Protein AF-A0A3D3S883-F1 (afdb_monomer_lite)

Structure (mmCIF, N/CA/C/O backbone):
data_AF-A0A3D3S883-F1
#
_entry.id   AF-A0A3D3S883-F1
#
loop_
_atom_site.group_PDB
_atom_site.id
_atom_site.type_symbol
_atom_site.label_atom_id
_atom_site.label_alt_id
_atom_site.label_comp_id
_atom_site.label_asym_id
_atom_site.label_entity_id
_atom_site.label_seq_id
_atom_site.pdbx_PDB_ins_code
_atom_site.Cartn_x
_atom_site.Cartn_y
_atom_site.Cartn_z
_atom_site.occupancy
_atom_site.B_iso_or_equiv
_atom_site.auth_seq_id
_atom_site.auth_comp_id
_atom_site.auth_asym_id
_atom_site.auth_atom_id
_atom_site.pdbx_PDB_model_num
ATOM 1 N N . MET A 1 1 ? -4.845 -32.108 12.693 1.00 64.88 1 MET A N 1
ATOM 2 C CA . MET A 1 1 ? -4.563 -31.329 13.919 1.00 64.88 1 MET A CA 1
ATOM 3 C C . MET A 1 1 ? -5.782 -30.476 14.231 1.00 64.88 1 MET A C 1
ATOM 5 O O . MET A 1 1 ? -6.199 -29.724 13.364 1.00 64.88 1 MET A O 1
ATOM 9 N N . SER A 1 2 ? -6.398 -30.647 15.405 1.00 77.00 2 SER A N 1
ATOM 10 C CA . SER A 1 2 ? -7.515 -29.803 15.854 1.00 77.00 2 SER A CA 1
ATOM 11 C C . SER A 1 2 ? -6.939 -28.577 16.552 1.00 77.00 2 SER A C 1
ATOM 13 O O . SER A 1 2 ? -6.282 -28.723 17.580 1.00 77.00 2 SER A O 1
ATOM 15 N N . TYR A 1 3 ? -7.155 -27.385 15.999 1.00 76.81 3 TYR A N 1
ATOM 16 C CA . TYR A 1 3 ? -6.780 -26.144 16.673 1.00 76.81 3 TYR A CA 1
ATOM 17 C C . TYR A 1 3 ? -7.686 -25.908 17.893 1.00 76.81 3 TYR A C 1
ATOM 19 O O . TYR A 1 3 ? -8.870 -26.264 17.846 1.00 76.81 3 TYR A O 1
ATOM 27 N N . PRO A 1 4 ? -7.165 -25.326 18.989 1.00 79.19 4 PRO A N 1
ATOM 28 C CA . PRO A 1 4 ? -8.004 -24.895 20.100 1.00 79.19 4 PRO A CA 1
ATOM 29 C C . PRO A 1 4 ? -9.029 -23.864 19.608 1.00 79.19 4 PRO A C 1
ATOM 31 O O . PRO A 1 4 ? -8.682 -22.909 18.912 1.00 79.19 4 PRO A O 1
ATOM 34 N N . LYS A 1 5 ? -10.307 -24.077 19.944 1.00 84.06 5 LYS A N 1
ATOM 35 C CA . LYS A 1 5 ? -11.391 -23.143 19.615 1.00 84.06 5 LYS A CA 1
ATOM 36 C C . LYS A 1 5 ? -11.401 -22.003 20.629 1.00 84.06 5 LYS A C 1
ATOM 38 O O . LYS A 1 5 ? -11.685 -22.227 21.802 1.00 84.06 5 LYS A O 1
ATOM 43 N N . PHE A 1 6 ? -11.135 -20.792 20.156 1.00 87.38 6 PHE A N 1
ATOM 44 C CA . PHE A 1 6 ? -11.333 -19.556 20.909 1.00 87.38 6 PHE A CA 1
ATOM 45 C C . PHE A 1 6 ? -12.685 -18.925 20.543 1.00 87.38 6 PHE A C 1
ATOM 47 O O . PHE A 1 6 ? -13.174 -19.152 19.430 1.00 87.38 6 PHE A O 1
ATOM 54 N N . PRO A 1 7 ? -13.310 -18.151 21.449 1.00 87.38 7 PRO A N 1
ATOM 55 C CA . PRO A 1 7 ? -14.494 -17.372 21.104 1.00 87.38 7 PRO A CA 1
ATOM 56 C C . PRO A 1 7 ? -14.161 -16.327 20.021 1.00 87.38 7 PRO A C 1
ATOM 58 O O . PRO A 1 7 ? -13.026 -15.845 19.965 1.00 87.38 7 PRO A O 1
ATOM 61 N N . PRO A 1 8 ? -15.128 -15.962 19.161 1.00 86.75 8 PRO A N 1
ATOM 62 C CA . PRO A 1 8 ? -14.908 -14.947 18.139 1.00 86.75 8 PRO A CA 1
ATOM 63 C C . PRO A 1 8 ? -14.678 -13.572 18.782 1.00 86.75 8 PRO A C 1
ATOM 65 O O . PRO A 1 8 ? -15.427 -13.153 19.663 1.00 86.75 8 PRO A O 1
ATOM 68 N N . VAL A 1 9 ? -13.651 -12.862 18.317 1.00 91.62 9 VAL A N 1
ATOM 69 C CA . VAL A 1 9 ? -13.349 -11.479 18.716 1.00 91.62 9 VAL A CA 1
ATOM 70 C C . VAL A 1 9 ? -13.925 -10.530 17.665 1.00 91.62 9 VAL A C 1
ATOM 72 O O . VAL A 1 9 ? -13.844 -10.805 16.470 1.00 91.62 9 VAL A O 1
ATOM 75 N N . THR A 1 10 ? -14.511 -9.417 18.106 1.00 93.50 10 THR A N 1
ATOM 76 C CA . THR A 1 10 ? -15.134 -8.405 17.230 1.00 93.50 10 THR A CA 1
ATOM 77 C C . THR A 1 10 ? -14.408 -7.065 17.322 1.00 93.50 10 THR A C 1
ATOM 79 O O . THR A 1 10 ? -13.606 -6.844 18.232 1.00 93.50 10 THR A O 1
ATOM 82 N N . LEU A 1 11 ? -14.736 -6.136 16.420 1.00 93.38 11 LEU A N 1
ATOM 83 C CA . LEU A 1 11 ? -14.188 -4.779 16.445 1.00 93.38 11 LEU A CA 1
ATOM 84 C C . LEU A 1 11 ? -14.482 -4.056 17.770 1.00 93.38 11 LEU A C 1
ATOM 86 O O . LEU A 1 11 ? -13.604 -3.377 18.291 1.00 93.38 11 LEU A O 1
ATOM 90 N N . GLN A 1 12 ? -15.661 -4.265 18.367 1.00 94.38 12 GLN A N 1
ATOM 91 C CA . GLN A 1 12 ? -16.013 -3.651 19.655 1.00 94.38 12 GLN A CA 1
ATOM 92 C C . GLN A 1 12 ? -15.107 -4.127 20.797 1.00 94.38 12 GLN A C 1
ATOM 94 O O . GLN A 1 12 ? -14.713 -3.335 21.650 1.00 94.38 12 GLN A O 1
ATOM 99 N N . HIS A 1 13 ? -14.736 -5.412 20.804 1.00 95.44 13 HIS A N 1
ATOM 100 C CA . HIS A 1 13 ? -13.797 -5.938 21.797 1.00 95.44 13 HIS A CA 1
ATOM 101 C C . HIS A 1 13 ? -12.432 -5.252 21.683 1.00 95.44 13 HIS A C 1
ATOM 103 O O . HIS A 1 13 ? -11.817 -4.920 22.697 1.00 95.44 13 HIS A O 1
ATOM 109 N N . TRP A 1 14 ? -11.973 -5.014 20.451 1.00 95.44 14 TRP A N 1
ATOM 110 C CA . TRP A 1 14 ? -10.739 -4.276 20.207 1.00 95.44 14 TRP A CA 1
ATOM 111 C C . TRP A 1 14 ? -10.853 -2.808 20.640 1.00 95.44 14 TRP A C 1
ATOM 113 O O . TRP A 1 14 ? -9.966 -2.337 21.347 1.00 95.44 14 TRP A O 1
ATOM 123 N N . GLN A 1 15 ? -11.945 -2.114 20.297 1.00 94.75 15 GLN A N 1
ATOM 124 C CA . GLN A 1 15 ? -12.175 -0.715 20.690 1.00 94.75 15 GLN A CA 1
ATOM 125 C C . GLN A 1 15 ? -12.100 -0.548 22.212 1.00 94.75 15 GLN A C 1
ATOM 127 O O . GLN A 1 15 ? -11.307 0.251 22.702 1.00 94.75 15 GLN A O 1
ATOM 132 N N . ALA A 1 16 ? -12.814 -1.389 22.966 1.00 94.25 16 ALA A N 1
ATOM 133 C CA . ALA A 1 16 ? -12.796 -1.353 24.427 1.00 94.25 16 ALA A CA 1
ATOM 134 C C . ALA A 1 16 ? -11.394 -1.615 25.014 1.00 94.25 16 ALA A C 1
ATOM 136 O O . ALA A 1 16 ? -10.974 -0.979 25.985 1.00 94.25 16 ALA A O 1
ATOM 137 N N . ALA A 1 17 ? -10.640 -2.553 24.431 1.00 95.50 17 ALA A N 1
ATOM 138 C CA . ALA A 1 17 ? -9.272 -2.838 24.859 1.00 95.50 17 ALA A CA 1
ATOM 139 C C . ALA A 1 17 ? -8.306 -1.681 24.536 1.00 95.50 17 ALA A C 1
ATOM 141 O O . ALA A 1 17 ? -7.426 -1.361 25.347 1.00 95.50 17 ALA A O 1
ATOM 142 N N . ALA A 1 18 ? -8.477 -1.037 23.380 1.00 95.44 18 ALA A N 1
ATOM 143 C CA . ALA A 1 18 ? -7.688 0.110 22.951 1.00 95.44 18 ALA A CA 1
ATOM 144 C C . ALA A 1 18 ? -7.963 1.335 23.835 1.00 95.44 18 ALA A C 1
ATOM 146 O O . ALA A 1 18 ? -7.025 1.904 24.390 1.00 95.44 18 ALA A O 1
ATOM 147 N N . GLU A 1 19 ? -9.229 1.674 24.075 1.00 94.62 19 GLU A N 1
ATOM 148 C CA . GLU A 1 19 ? -9.645 2.761 24.973 1.00 94.62 19 GLU A CA 1
ATOM 149 C C . GLU A 1 19 ? -9.082 2.586 26.387 1.00 94.62 19 GLU A C 1
ATOM 151 O O . GLU A 1 19 ? -8.501 3.511 26.962 1.00 94.62 19 GLU A O 1
ATOM 156 N N . LYS A 1 20 ? -9.159 1.364 26.932 1.00 95.44 20 LYS A N 1
ATOM 157 C CA . LYS A 1 20 ? -8.558 1.037 28.233 1.00 95.44 20 LYS A CA 1
ATOM 158 C C . LYS A 1 20 ? -7.048 1.295 28.246 1.00 95.44 20 LYS A C 1
ATOM 160 O O . LYS A 1 20 ? -6.507 1.769 29.246 1.00 95.44 20 LYS A O 1
ATOM 165 N N . SER A 1 21 ? -6.365 0.991 27.145 1.00 95.38 21 SER A N 1
ATOM 166 C CA . SER A 1 21 ? -4.917 1.183 27.004 1.00 95.38 21 SER A CA 1
ATOM 167 C C . SER A 1 21 ? -4.527 2.658 26.846 1.00 95.38 21 SER A C 1
ATOM 169 O O . SER A 1 21 ? -3.440 3.051 27.269 1.00 95.38 21 SER A O 1
ATOM 171 N N . LEU A 1 22 ? -5.425 3.486 26.306 1.00 94.75 22 LEU A N 1
ATOM 172 C CA . LEU A 1 22 ? -5.221 4.914 26.046 1.00 94.75 22 LEU A CA 1
ATOM 173 C C . LEU A 1 22 ? -5.323 5.817 27.285 1.00 94.75 22 LEU A C 1
ATOM 175 O O . LEU A 1 22 ? -5.041 7.013 27.186 1.00 94.75 22 LEU A O 1
ATOM 179 N N . ARG A 1 23 ? -5.671 5.267 28.459 1.00 92.62 23 ARG A N 1
ATOM 180 C CA . ARG A 1 23 ? -5.694 5.975 29.758 1.00 92.62 23 ARG A CA 1
ATOM 181 C C . ARG A 1 23 ? -6.427 7.325 29.699 1.00 92.62 23 ARG A C 1
ATOM 183 O O . ARG A 1 23 ? -5.926 8.331 30.195 1.00 92.62 23 ARG A O 1
ATOM 190 N N . GLY A 1 24 ? -7.605 7.338 29.078 1.00 88.62 24 GLY A N 1
ATOM 191 C CA . GLY A 1 24 ? -8.464 8.523 28.980 1.00 88.62 24 GLY A CA 1
ATOM 192 C C . GLY A 1 24 ? -8.231 9.400 27.748 1.00 88.62 24 GLY A C 1
ATOM 193 O O . GLY A 1 24 ? -8.950 10.380 27.578 1.00 88.62 24 GLY A O 1
ATOM 194 N N . LYS A 1 25 ? -7.276 9.064 26.869 1.00 93.12 25 LYS A N 1
ATOM 195 C CA . LYS A 1 25 ? -7.218 9.678 25.536 1.00 93.12 25 LYS A CA 1
ATOM 196 C C . LYS A 1 25 ? -8.302 9.081 24.625 1.00 93.12 25 LYS A C 1
ATOM 198 O O . LYS A 1 25 ? -8.531 7.873 24.698 1.00 93.12 25 LYS A O 1
ATOM 203 N N . PRO A 1 26 ? -8.935 9.896 23.766 1.00 92.94 26 PRO A N 1
ATOM 204 C CA . PRO A 1 26 ? -9.929 9.417 22.808 1.00 92.94 26 PRO A CA 1
ATOM 205 C C . PRO A 1 26 ? -9.300 8.459 21.788 1.00 92.94 26 PRO A C 1
ATOM 207 O O . PRO A 1 26 ? -8.127 8.617 21.435 1.00 92.94 26 PRO A O 1
ATOM 210 N N . LEU A 1 27 ? -10.061 7.477 21.299 1.00 92.06 27 LEU A N 1
ATOM 211 C CA . LEU A 1 27 ? -9.579 6.496 20.317 1.00 92.06 27 LEU A CA 1
ATOM 212 C C . LEU A 1 27 ? -9.158 7.173 19.003 1.00 92.06 27 LEU A C 1
ATOM 214 O O . LEU A 1 27 ? -8.188 6.766 18.369 1.00 92.06 27 LEU A O 1
ATOM 218 N N . GLU A 1 28 ? -9.828 8.270 18.663 1.00 93.12 28 GLU A N 1
ATOM 219 C CA . GLU A 1 28 ? -9.566 9.140 17.517 1.00 93.12 28 GLU A CA 1
ATOM 220 C C . GLU A 1 28 ? -8.159 9.742 17.556 1.00 93.12 28 GLU A C 1
ATOM 222 O O . GLU A 1 28 ? -7.592 10.039 16.509 1.00 93.12 28 GLU A O 1
ATOM 227 N N . SER A 1 29 ? -7.549 9.867 18.743 1.00 95.25 29 SER A N 1
ATOM 228 C CA . SER A 1 29 ? -6.166 10.352 18.869 1.00 95.25 29 SER A CA 1
ATOM 229 C C . SER A 1 29 ? -5.123 9.409 18.258 1.00 95.25 29 SER A C 1
ATOM 231 O O . SER A 1 29 ? -3.963 9.794 18.130 1.00 95.25 29 SER A O 1
ATOM 233 N N . LEU A 1 30 ? -5.518 8.183 17.896 1.00 96.31 30 LEU A N 1
ATOM 234 C CA . LEU A 1 30 ? -4.678 7.230 17.174 1.00 96.31 30 LEU A CA 1
ATOM 235 C C . LEU A 1 30 ? -4.750 7.382 15.649 1.00 96.31 30 LEU A C 1
ATOM 237 O O . LEU A 1 30 ? -3.938 6.772 14.954 1.00 96.31 30 LEU A O 1
ATOM 241 N N . THR A 1 31 ? -5.703 8.152 15.119 1.00 97.56 31 THR A N 1
ATOM 242 C CA . THR A 1 31 ? -5.783 8.422 13.682 1.00 97.56 31 THR A CA 1
ATOM 243 C C . THR A 1 31 ? -4.608 9.296 13.268 1.00 97.56 31 THR A C 1
ATOM 245 O O . THR A 1 31 ? -4.373 10.363 13.837 1.00 97.56 31 THR A O 1
ATOM 248 N N . TRP A 1 32 ? -3.859 8.850 12.262 1.00 98.06 32 TRP A N 1
ATOM 249 C CA . TRP A 1 32 ? -2.799 9.662 11.684 1.00 98.06 32 TRP A CA 1
ATOM 250 C C . TRP A 1 32 ? -3.352 10.487 10.525 1.00 98.06 32 TRP A C 1
ATOM 252 O O . TRP A 1 32 ? -3.786 9.937 9.518 1.00 98.06 32 TRP A O 1
ATOM 262 N N . HIS A 1 33 ? -3.296 11.809 10.665 1.00 97.69 33 HIS A N 1
ATOM 263 C CA . HIS A 1 33 ? -3.589 12.751 9.590 1.00 97.69 33 HIS A CA 1
ATOM 264 C C . HIS A 1 33 ? -2.323 12.990 8.764 1.00 97.69 33 HIS A C 1
ATOM 266 O O . HIS A 1 33 ? -1.333 13.533 9.272 1.00 97.69 33 HIS A O 1
ATOM 272 N N . THR A 1 34 ? -2.322 12.561 7.502 1.00 97.88 34 THR A N 1
ATOM 273 C CA . THR A 1 34 ? -1.193 12.832 6.606 1.00 97.88 34 THR A CA 1
ATOM 274 C C . THR A 1 34 ? -1.143 14.320 6.237 1.00 97.88 34 THR A C 1
ATOM 276 O O . THR A 1 34 ? -2.176 14.995 6.260 1.00 97.88 34 THR A O 1
ATOM 279 N N . PRO A 1 35 ? 0.033 14.854 5.852 1.00 98.00 35 PRO A N 1
ATOM 280 C CA . PRO A 1 35 ? 0.141 16.233 5.366 1.00 98.00 35 PRO A CA 1
ATOM 281 C C . PRO A 1 35 ? -0.783 16.551 4.180 1.00 98.00 35 PRO A C 1
ATOM 283 O O . PRO A 1 35 ? -1.215 17.690 4.034 1.00 98.00 35 PRO A O 1
ATOM 286 N N . ASP A 1 36 ? -1.122 15.538 3.379 1.00 97.12 36 ASP A N 1
ATOM 287 C CA . ASP A 1 36 ? -1.994 15.658 2.207 1.00 97.12 36 ASP A CA 1
ATOM 288 C C . ASP A 1 36 ? -3.494 15.531 2.549 1.00 97.12 36 ASP A C 1
ATOM 290 O O . ASP A 1 36 ? -4.335 15.497 1.652 1.00 97.12 36 ASP A O 1
ATOM 294 N N . GLY A 1 37 ? -3.850 15.456 3.839 1.00 96.56 37 GLY A N 1
ATOM 295 C CA . GLY A 1 37 ? -5.239 15.448 4.309 1.00 96.56 37 GLY A CA 1
ATOM 296 C C . GLY A 1 37 ? -5.930 14.082 4.279 1.00 96.56 37 GLY A C 1
ATOM 297 O O . GLY A 1 37 ? -7.155 14.025 4.198 1.00 96.56 37 GLY A O 1
ATOM 298 N N . VAL A 1 38 ? -5.171 12.981 4.326 1.00 97.75 38 VAL A N 1
ATOM 299 C CA . VAL A 1 38 ? -5.724 11.619 4.406 1.00 97.75 38 VAL A CA 1
ATOM 300 C C . VAL A 1 38 ? -5.708 11.132 5.851 1.00 97.75 38 VAL A C 1
ATOM 302 O O . VAL A 1 38 ? -4.665 11.138 6.505 1.00 97.75 38 VAL A O 1
ATOM 305 N N . ASP A 1 39 ? -6.854 10.643 6.319 1.00 98.06 39 ASP A N 1
ATOM 306 C CA . ASP A 1 39 ? -7.004 10.059 7.651 1.00 98.06 39 ASP A CA 1
ATOM 307 C C . ASP A 1 39 ? -6.679 8.563 7.620 1.00 98.06 39 ASP A C 1
ATOM 309 O O . ASP A 1 39 ? -7.423 7.747 7.068 1.00 98.06 39 ASP A O 1
ATOM 313 N N . VAL A 1 40 ? -5.563 8.181 8.237 1.00 97.81 40 VAL A N 1
ATOM 314 C CA . VAL A 1 40 ? -5.137 6.786 8.347 1.00 97.81 40 VAL A CA 1
ATOM 315 C C . VAL A 1 40 ? -5.671 6.200 9.650 1.00 97.81 40 VAL A C 1
ATOM 317 O O . VAL A 1 40 ? -5.211 6.550 10.741 1.00 97.81 40 VAL A O 1
ATOM 320 N N . LYS A 1 41 ? -6.636 5.279 9.531 1.00 97.38 41 LYS A N 1
ATOM 321 C CA . LYS A 1 41 ? -7.198 4.551 10.676 1.00 97.38 41 LYS A CA 1
ATOM 322 C C . LYS A 1 41 ? -6.106 3.744 11.397 1.00 97.38 41 LYS A C 1
ATOM 324 O O . LYS A 1 41 ? -5.245 3.159 10.738 1.00 97.38 41 LYS A O 1
ATOM 329 N N . PRO A 1 42 ? -6.180 3.611 12.731 1.00 96.69 42 PRO A N 1
ATOM 330 C CA . PRO A 1 42 ? -5.228 2.808 13.504 1.00 96.69 42 PRO A CA 1
ATOM 331 C C . PRO A 1 42 ? -5.410 1.291 13.334 1.00 96.69 42 PRO A C 1
ATOM 333 O O . PRO A 1 42 ? -4.548 0.516 13.747 1.00 96.69 42 PRO A O 1
ATOM 336 N N . LEU A 1 43 ? -6.533 0.858 12.755 1.00 96.44 43 LEU A N 1
ATOM 337 C CA . LEU A 1 43 ? -6.834 -0.534 12.446 1.00 96.44 43 LEU A CA 1
ATOM 338 C C . LEU A 1 43 ? -7.733 -0.598 11.206 1.00 96.44 43 LEU A C 1
ATOM 340 O O . LEU A 1 43 ? -8.721 0.131 11.125 1.00 96.44 43 LEU A O 1
ATOM 344 N N . TYR A 1 44 ? -7.407 -1.510 10.291 1.00 96.12 44 TYR A N 1
ATOM 345 C CA . TYR A 1 44 ? -8.248 -1.894 9.157 1.00 96.12 44 TYR A CA 1
ATOM 346 C C . TYR A 1 44 ? -8.631 -3.368 9.285 1.00 96.12 44 TYR A C 1
ATOM 348 O O . TYR A 1 44 ? -7.885 -4.183 9.831 1.00 96.12 44 TYR A O 1
ATOM 356 N N . THR A 1 45 ? -9.806 -3.709 8.782 1.00 95.25 45 THR A N 1
ATOM 357 C CA . THR A 1 45 ? -10.435 -5.024 8.881 1.00 95.25 45 THR A CA 1
ATOM 358 C C . THR A 1 45 ? -10.952 -5.472 7.518 1.00 95.25 45 THR A C 1
ATOM 360 O O . THR A 1 45 ? -10.937 -4.713 6.552 1.00 95.25 45 THR A O 1
ATOM 363 N N . ALA A 1 46 ? -11.457 -6.704 7.432 1.00 94.12 46 ALA A N 1
ATOM 364 C 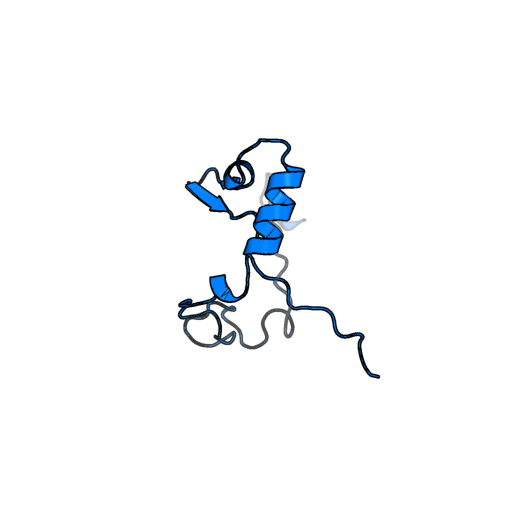CA . ALA A 1 46 ? -12.111 -7.185 6.216 1.00 94.12 46 ALA A CA 1
ATOM 365 C C . ALA A 1 46 ? -13.309 -6.310 5.798 1.00 94.12 46 ALA A C 1
ATOM 367 O O . ALA A 1 46 ? -13.544 -6.161 4.607 1.00 94.12 46 ALA A O 1
ATOM 368 N N . ALA A 1 47 ? -14.007 -5.683 6.752 1.00 94.25 47 ALA A N 1
ATOM 369 C CA . ALA A 1 47 ? -15.117 -4.778 6.455 1.00 94.25 47 ALA A CA 1
ATOM 370 C C . ALA A 1 47 ? -14.666 -3.506 5.714 1.00 94.25 47 ALA A C 1
ATOM 372 O O . ALA A 1 47 ? -15.454 -2.890 5.010 1.00 94.25 47 ALA A O 1
ATOM 373 N N . ASP A 1 48 ? -13.392 -3.111 5.823 1.00 95.31 48 ASP A N 1
ATOM 374 C CA . ASP A 1 48 ? -12.850 -1.971 5.071 1.00 95.31 48 ASP A CA 1
ATOM 375 C C . ASP A 1 48 ? -12.620 -2.295 3.583 1.00 95.31 48 ASP A C 1
ATOM 377 O O . ASP A 1 48 ? -12.313 -1.400 2.797 1.00 95.31 48 ASP A O 1
ATOM 381 N N . LEU A 1 49 ? -12.768 -3.564 3.186 1.00 95.06 49 LEU A N 1
ATOM 382 C CA . LEU A 1 49 ? -12.765 -3.980 1.784 1.00 95.06 49 LEU A CA 1
ATOM 383 C C . LEU A 1 49 ? -14.160 -3.897 1.147 1.00 95.06 49 LEU A C 1
ATOM 385 O O . LEU A 1 49 ? -14.269 -3.951 -0.081 1.00 95.06 49 LEU A O 1
ATOM 389 N N . ASP A 1 50 ? -15.216 -3.765 1.955 1.00 95.38 50 ASP A N 1
ATOM 390 C CA . ASP A 1 50 ? -16.593 -3.762 1.472 1.00 95.38 50 ASP A CA 1
ATOM 391 C C . ASP A 1 50 ? -16.836 -2.563 0.544 1.00 95.38 50 ASP A C 1
ATOM 393 O O . ASP A 1 50 ? -16.548 -1.411 0.868 1.00 95.38 50 ASP A O 1
ATOM 397 N N . GLY A 1 51 ? -17.371 -2.837 -0.647 1.00 93.44 51 GLY A N 1
ATOM 398 C CA . GLY A 1 51 ? -17.666 -1.808 -1.647 1.00 93.44 51 GLY A CA 1
ATOM 399 C C . GLY A 1 51 ? -16.460 -1.315 -2.456 1.00 93.44 51 GLY A C 1
ATOM 400 O O . GLY A 1 51 ? -16.636 -0.476 -3.341 1.00 93.44 51 GLY A O 1
ATOM 401 N N . LEU A 1 52 ? -15.250 -1.846 -2.234 1.00 95.44 52 LEU A N 1
ATOM 402 C CA . LEU A 1 52 ? -14.101 -1.549 -3.090 1.00 95.44 52 LEU A CA 1
ATOM 403 C C . LEU A 1 52 ? -14.240 -2.256 -4.446 1.00 95.44 52 LEU A C 1
ATOM 405 O O . LEU A 1 52 ? -13.928 -3.438 -4.587 1.00 95.44 52 LEU A O 1
ATOM 409 N N . ALA A 1 53 ? -14.646 -1.500 -5.469 1.00 94.62 53 ALA A N 1
ATOM 410 C CA . ALA A 1 53 ? -14.929 -2.009 -6.816 1.00 94.62 53 ALA A CA 1
ATOM 411 C C . ALA A 1 53 ? -13.786 -2.821 -7.457 1.00 94.62 53 ALA A C 1
ATOM 413 O O . ALA A 1 53 ? -14.039 -3.682 -8.294 1.00 94.62 53 ALA A O 1
ATOM 414 N N . PHE A 1 54 ? -12.533 -2.553 -7.074 1.00 95.25 54 PHE A N 1
ATOM 415 C CA . PHE A 1 54 ? -11.348 -3.143 -7.708 1.00 95.25 54 PHE A CA 1
ATOM 416 C C . PHE A 1 54 ? -10.462 -3.953 -6.755 1.00 95.25 54 PHE A C 1
ATOM 418 O O . PHE A 1 54 ? -9.329 -4.292 -7.113 1.00 95.25 54 PHE A O 1
ATOM 425 N N . ALA A 1 55 ? -10.962 -4.277 -5.556 1.00 93.50 55 ALA A N 1
ATOM 426 C CA . ALA A 1 55 ? -10.204 -5.047 -4.570 1.00 93.50 55 ALA A CA 1
ATOM 427 C C . ALA A 1 55 ? -9.841 -6.450 -5.080 1.00 93.50 55 ALA A C 1
ATOM 429 O O . ALA A 1 55 ? -8.745 -6.930 -4.791 1.00 93.50 55 ALA A O 1
ATOM 430 N N . ASP A 1 56 ? -10.702 -7.067 -5.893 1.00 94.81 56 ASP A N 1
ATOM 431 C CA . ASP A 1 56 ? -10.529 -8.429 -6.416 1.00 94.81 56 ASP A CA 1
ATOM 432 C C . ASP A 1 56 ? -10.227 -8.462 -7.927 1.00 94.81 56 ASP A C 1
ATOM 434 O O . ASP A 1 56 ? -10.853 -9.166 -8.713 1.00 94.81 56 ASP A O 1
ATOM 438 N N . THR A 1 57 ? -9.279 -7.630 -8.364 1.00 96.19 57 THR A N 1
ATOM 439 C CA . THR A 1 57 ? -8.784 -7.604 -9.755 1.00 96.19 57 THR A CA 1
ATOM 440 C C . THR A 1 57 ? -7.479 -8.394 -9.909 1.00 96.19 57 THR A C 1
ATOM 442 O O . THR A 1 57 ? -6.844 -8.764 -8.920 1.00 96.19 57 THR A O 1
ATOM 445 N N . LEU A 1 58 ? -7.048 -8.649 -11.150 1.00 98.00 58 LEU A N 1
ATOM 446 C CA . LEU A 1 58 ? -5.802 -9.362 -11.470 1.00 98.00 58 LEU A CA 1
ATOM 447 C C . LEU A 1 58 ? -4.795 -8.435 -12.181 1.00 98.00 58 LEU A C 1
ATOM 449 O O . LEU A 1 58 ? -5.207 -7.538 -12.918 1.00 98.00 58 LEU A O 1
ATOM 453 N N . PRO A 1 59 ? -3.474 -8.615 -11.975 1.00 98.12 59 PRO A N 1
ATOM 454 C CA . PRO A 1 59 ? -2.456 -7.827 -12.669 1.00 98.12 59 PRO A CA 1
ATOM 455 C C . PRO A 1 59 ? -2.473 -8.097 -14.180 1.00 98.12 59 PRO A C 1
ATOM 457 O O . PRO A 1 59 ? -2.788 -9.198 -14.627 1.00 98.12 59 PRO A O 1
ATOM 460 N N . GLY A 1 60 ? -2.104 -7.096 -14.978 1.00 98.00 60 GLY A N 1
ATOM 461 C CA . GLY A 1 60 ? -2.066 -7.192 -16.440 1.00 98.00 60 GLY A CA 1
ATOM 462 C C . GLY A 1 60 ? -3.428 -7.145 -17.132 1.00 98.00 60 GLY A C 1
ATOM 463 O O . GLY A 1 60 ? -3.479 -7.304 -18.348 1.00 98.00 60 GLY A O 1
ATOM 464 N N . LEU A 1 61 ? -4.511 -6.911 -16.388 1.00 98.06 61 LEU A N 1
ATOM 465 C CA . LEU A 1 61 ? -5.876 -6.775 -16.897 1.00 98.06 61 LEU A CA 1
ATOM 466 C C . LEU A 1 61 ? -6.496 -5.469 -16.382 1.00 98.06 61 LEU A C 1
ATOM 468 O O . LEU A 1 61 ? -6.169 -5.024 -15.279 1.00 98.06 61 LEU A O 1
ATOM 472 N N . GLU A 1 62 ? -7.380 -4.850 -17.170 1.00 96.56 62 GLU A N 1
ATOM 473 C CA . GLU A 1 62 ? -8.098 -3.630 -16.776 1.00 96.56 62 GLU A CA 1
ATOM 474 C C . GLU A 1 62 ? -8.837 -3.822 -15.436 1.00 96.56 62 GLU A C 1
ATOM 476 O O . GLU A 1 62 ? -9.392 -4.896 -15.194 1.00 96.56 62 GLU A O 1
ATOM 481 N N . PRO A 1 63 ? -8.858 -2.811 -14.543 1.00 96.44 63 PRO A N 1
ATOM 482 C CA . PRO A 1 63 ? -8.311 -1.452 -14.676 1.00 96.44 63 PRO A CA 1
ATOM 483 C C . 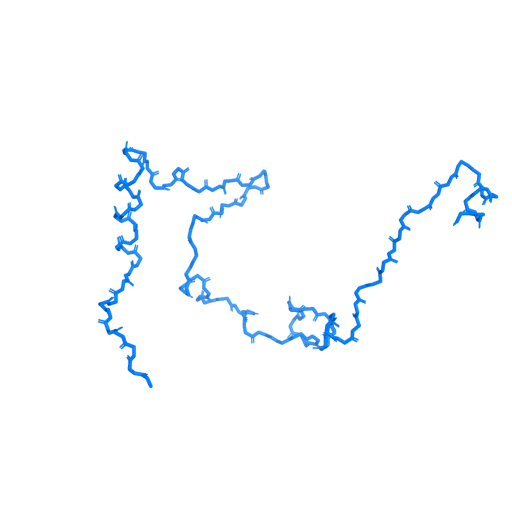PRO A 1 63 ? -6.833 -1.319 -14.248 1.00 96.44 63 PRO A C 1
ATOM 485 O O . PRO A 1 63 ? -6.384 -0.233 -13.892 1.00 96.44 63 PRO A O 1
ATOM 488 N N . PHE A 1 64 ? -6.069 -2.415 -14.244 1.00 97.38 64 PHE A N 1
ATOM 489 C CA . PHE A 1 64 ? -4.625 -2.453 -13.968 1.00 97.38 64 PHE A CA 1
ATOM 490 C C . PHE A 1 64 ? -4.198 -1.994 -12.563 1.00 97.38 64 PHE A C 1
ATOM 492 O O . PHE A 1 64 ? -3.022 -1.707 -12.339 1.00 97.38 64 PHE A O 1
ATOM 499 N N . VAL A 1 65 ? -5.112 -1.996 -11.584 1.00 96.88 65 VAL A N 1
ATOM 500 C CA . VAL A 1 65 ? -4.835 -1.599 -10.184 1.00 96.88 65 VAL A CA 1
ATOM 501 C C . VAL A 1 65 ? -3.707 -2.428 -9.556 1.00 96.88 65 VAL A C 1
ATOM 503 O O . VAL A 1 65 ? -2.936 -1.915 -8.750 1.00 96.88 65 VAL A O 1
ATOM 506 N N . ARG A 1 66 ? -3.556 -3.697 -9.960 1.00 97.06 66 ARG A N 1
ATOM 507 C CA . ARG A 1 66 ? -2.483 -4.593 -9.486 1.00 97.06 66 ARG A CA 1
ATOM 508 C C . ARG A 1 66 ? -1.218 -4.588 -10.353 1.00 97.06 66 ARG A C 1
ATOM 510 O O . ARG A 1 66 ? -0.308 -5.379 -10.117 1.00 97.06 66 ARG A O 1
ATOM 517 N N . GLY A 1 67 ? -1.148 -3.693 -11.333 1.00 97.31 67 GLY A N 1
ATOM 518 C CA . GLY A 1 67 ? -0.004 -3.501 -12.216 1.00 97.31 67 GLY A CA 1
ATOM 519 C C . GLY A 1 67 ? -0.289 -3.868 -13.678 1.00 97.31 67 GLY A C 1
ATOM 520 O O . GLY A 1 67 ? -1.231 -4.607 -13.969 1.00 97.31 67 GLY A O 1
ATOM 521 N N . PRO A 1 68 ? 0.527 -3.359 -14.618 1.00 97.81 68 PRO A N 1
ATOM 522 C CA . PRO A 1 68 ? 0.268 -3.468 -16.055 1.00 97.81 68 PRO A CA 1
ATOM 523 C C . PRO A 1 68 ? 0.719 -4.788 -16.699 1.00 97.81 68 PRO A C 1
ATOM 525 O O . PRO A 1 68 ? 0.417 -5.016 -17.864 1.00 97.81 68 PRO A O 1
ATOM 528 N N . GLN A 1 69 ? 1.475 -5.642 -16.001 1.00 98.06 69 GLN A N 1
ATOM 529 C CA . GLN A 1 69 ? 2.004 -6.900 -16.548 1.00 98.06 69 GLN A CA 1
ATOM 530 C C . GLN A 1 69 ? 1.448 -8.099 -15.766 1.00 98.06 69 GLN A C 1
ATOM 532 O O . GLN A 1 69 ? 1.487 -8.053 -14.540 1.00 98.06 69 GLN A O 1
ATOM 537 N N . PRO A 1 70 ? 1.015 -9.201 -16.408 1.00 98.12 70 PRO A N 1
ATOM 538 C CA . PRO A 1 70 ? 0.398 -10.333 -15.703 1.00 98.12 70 PRO A CA 1
ATOM 539 C C . PRO A 1 70 ? 1.278 -10.977 -14.622 1.00 98.12 70 PRO A C 1
ATOM 541 O O . PRO A 1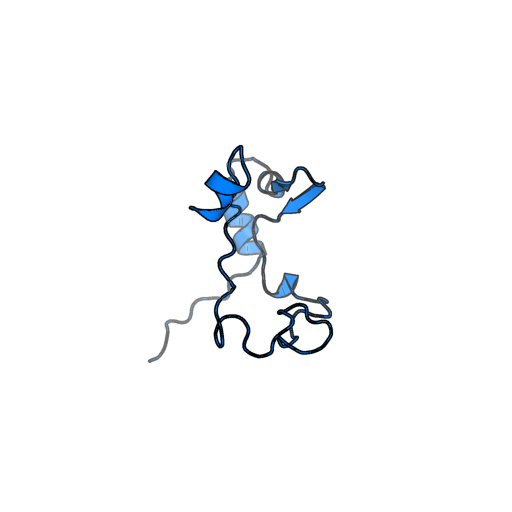 70 ? 0.784 -11.406 -13.585 1.00 98.12 70 PRO A O 1
ATOM 544 N N . THR A 1 71 ? 2.594 -11.033 -14.840 1.00 98.19 71 THR A N 1
ATOM 545 C CA . THR A 1 71 ? 3.543 -11.657 -13.900 1.00 98.19 71 THR A CA 1
ATOM 546 C C . THR A 1 71 ? 4.283 -10.652 -13.018 1.00 98.19 71 THR A C 1
ATOM 548 O O . THR A 1 71 ? 5.012 -11.065 -12.116 1.00 98.19 71 THR A O 1
ATOM 551 N N . MET A 1 72 ? 4.158 -9.346 -13.296 1.00 98.38 72 MET A N 1
ATOM 552 C CA . MET A 1 72 ? 4.914 -8.261 -12.650 1.00 98.38 72 MET A CA 1
ATOM 553 C C . MET A 1 72 ? 6.379 -8.659 -12.351 1.00 98.38 72 MET A C 1
ATOM 555 O O . MET A 1 72 ? 7.066 -9.241 -13.199 1.00 98.38 72 MET A O 1
ATOM 559 N N . TYR A 1 73 ? 6.854 -8.379 -11.135 1.00 98.25 73 TYR A N 1
ATOM 560 C CA . TYR A 1 73 ? 8.230 -8.624 -10.710 1.00 98.25 73 TYR A CA 1
ATOM 561 C C . TYR A 1 73 ? 8.546 -10.086 -10.384 1.00 98.25 73 TYR A C 1
ATOM 563 O O . TYR A 1 73 ? 9.718 -10.410 -10.218 1.00 98.25 73 TYR A O 1
ATOM 571 N N . ALA A 1 74 ? 7.543 -10.973 -10.352 1.00 97.81 74 ALA A N 1
ATOM 572 C CA . ALA A 1 74 ? 7.788 -12.412 -10.271 1.00 97.81 74 ALA A CA 1
ATOM 573 C C . ALA A 1 74 ? 8.352 -12.968 -11.593 1.00 97.81 74 ALA A C 1
ATOM 575 O O . ALA A 1 74 ? 9.109 -13.931 -11.570 1.00 97.81 74 ALA A O 1
ATOM 576 N N . GLY A 1 75 ? 8.011 -12.352 -12.736 1.00 97.44 75 GLY A N 1
ATOM 577 C CA . GLY A 1 75 ? 8.570 -12.710 -14.047 1.00 97.44 75 GLY A CA 1
ATOM 578 C C . GLY A 1 75 ? 9.865 -11.964 -14.382 1.00 97.44 75 GLY A C 1
ATOM 579 O O . GLY A 1 75 ? 10.836 -12.571 -14.828 1.00 97.44 75 GLY A O 1
ATOM 5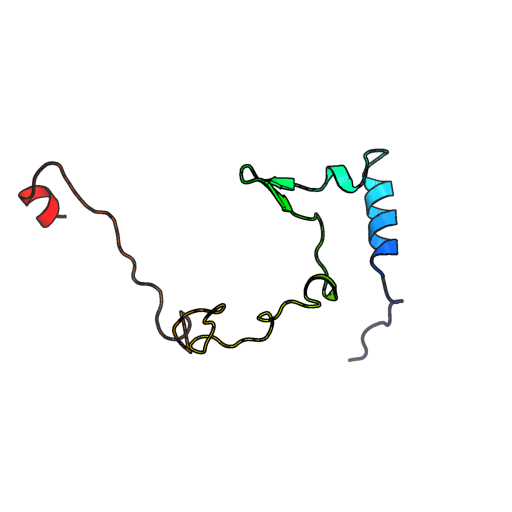80 N N . ARG A 1 76 ? 9.898 -10.642 -14.165 1.00 96.81 76 ARG A N 1
ATOM 581 C CA . ARG A 1 76 ? 11.095 -9.814 -14.372 1.00 96.81 76 ARG A CA 1
ATOM 582 C C . ARG A 1 76 ? 11.133 -8.669 -13.356 1.00 96.81 76 ARG A C 1
ATOM 584 O O . ARG A 1 76 ? 10.195 -7.874 -13.355 1.00 96.81 76 ARG A O 1
ATOM 591 N N . PRO A 1 77 ? 12.201 -8.525 -12.549 1.00 98.12 77 PRO A N 1
ATOM 592 C CA . PRO A 1 77 ? 12.345 -7.401 -11.625 1.00 98.12 77 PRO A CA 1
ATOM 593 C C . PRO A 1 77 ? 12.272 -6.040 -12.329 1.00 98.12 77 PRO A C 1
ATOM 595 O O . PRO A 1 77 ? 12.507 -5.927 -13.538 1.00 98.12 77 PRO A O 1
ATOM 598 N N . TRP A 1 78 ? 11.975 -4.989 -11.563 1.00 97.88 78 TRP A N 1
ATOM 599 C CA . TRP A 1 78 ? 12.032 -3.624 -12.080 1.00 97.88 78 TRP A CA 1
ATOM 600 C C . TRP A 1 78 ? 13.447 -3.298 -12.574 1.00 97.88 78 TRP A C 1
ATOM 602 O O . TRP A 1 78 ? 14.451 -3.779 -12.046 1.00 97.88 78 TRP A O 1
ATOM 612 N N . THR A 1 79 ? 13.537 -2.469 -13.611 1.00 97.56 79 THR A N 1
ATOM 613 C CA . THR A 1 79 ? 14.832 -2.007 -14.109 1.00 97.56 79 THR A CA 1
ATOM 614 C C . THR A 1 79 ? 15.442 -1.041 -13.098 1.00 97.56 79 THR A C 1
ATOM 616 O O . THR A 1 79 ? 14.848 -0.010 -12.790 1.00 97.56 79 THR A O 1
ATOM 619 N N . ILE A 1 80 ? 16.643 -1.350 -12.609 1.00 97.06 80 ILE A N 1
ATOM 620 C CA . ILE A 1 80 ? 17.448 -0.397 -11.842 1.00 97.06 80 ILE A CA 1
ATOM 621 C C . ILE A 1 80 ? 17.897 0.696 -12.812 1.00 97.06 80 ILE A C 1
ATOM 623 O O . ILE A 1 80 ? 18.611 0.420 -13.774 1.00 97.06 80 ILE A O 1
ATOM 627 N N . ARG A 1 81 ? 17.448 1.931 -12.583 1.00 96.38 81 ARG A N 1
ATOM 628 C CA . ARG A 1 81 ? 17.782 3.087 -13.417 1.00 96.38 81 ARG A CA 1
ATOM 629 C C . ARG A 1 81 ? 18.389 4.163 -12.530 1.00 96.38 81 ARG A C 1
ATOM 631 O O . ARG A 1 81 ? 17.664 4.936 -11.913 1.00 96.38 81 ARG A O 1
ATOM 638 N N . GLN A 1 82 ? 19.714 4.155 -12.435 1.00 94.50 82 GLN A N 1
ATOM 639 C CA . GLN A 1 82 ? 20.434 5.154 -11.658 1.00 94.50 82 GLN A CA 1
ATOM 640 C C . GLN A 1 82 ? 20.377 6.500 -12.369 1.00 94.50 82 GLN A C 1
ATOM 642 O O . GLN A 1 82 ? 20.607 6.583 -13.577 1.00 94.50 82 GLN A O 1
ATOM 647 N N . TYR A 1 83 ? 20.079 7.548 -11.609 1.00 91.25 83 TYR A N 1
ATOM 648 C CA . TYR A 1 83 ? 20.353 8.902 -12.059 1.00 91.25 83 TYR A CA 1
ATOM 649 C C . TYR A 1 83 ? 21.862 9.112 -11.956 1.00 91.25 83 TYR A C 1
ATOM 651 O O . TYR A 1 83 ? 22.412 9.145 -10.859 1.00 91.25 83 TYR A O 1
ATOM 659 N N . ALA A 1 84 ? 22.518 9.195 -13.108 1.00 87.00 84 ALA A N 1
ATOM 660 C CA . ALA A 1 84 ? 23.941 9.460 -13.230 1.00 87.00 84 ALA A CA 1
ATOM 661 C C . ALA A 1 84 ? 24.143 10.705 -14.097 1.00 87.00 84 ALA A C 1
ATOM 663 O O . ALA A 1 84 ? 23.425 10.915 -15.077 1.00 87.00 84 ALA A O 1
ATOM 664 N N . GLY A 1 85 ? 25.097 11.538 -13.701 1.00 87.44 85 GLY A N 1
ATOM 665 C CA . GLY A 1 85 ? 25.444 12.772 -14.388 1.00 87.44 85 GLY A CA 1
ATOM 666 C C . GLY A 1 85 ? 26.524 13.512 -13.611 1.00 87.44 85 GLY A C 1
ATOM 667 O O . GLY A 1 85 ? 26.406 13.699 -12.401 1.00 87.44 85 GLY A O 1
ATOM 668 N N . PHE A 1 86 ? 27.571 13.910 -14.320 1.00 82.62 86 PHE A N 1
ATOM 669 C CA . PHE A 1 86 ? 28.695 14.696 -13.823 1.00 82.62 86 PHE A CA 1
ATOM 670 C C . PHE A 1 86 ? 28.799 16.000 -14.613 1.00 82.62 86 PHE A C 1
ATOM 672 O O . PHE A 1 86 ? 28.138 16.180 -15.635 1.00 82.62 86 PHE A O 1
ATOM 679 N N . SER A 1 87 ? 29.610 16.928 -14.107 1.00 84.06 87 SER A N 1
ATOM 680 C CA . SER A 1 87 ? 29.726 18.303 -14.600 1.00 84.06 87 SER A CA 1
ATOM 681 C C . SER A 1 87 ? 29.889 18.406 -16.120 1.00 84.06 87 SER A C 1
ATOM 683 O O . SER A 1 87 ? 29.301 19.298 -16.732 1.00 84.06 87 SER A O 1
ATOM 685 N N . THR A 1 88 ? 30.650 17.499 -16.740 1.00 90.25 88 THR A N 1
ATOM 686 C CA . THR A 1 88 ? 30.816 17.441 -18.198 1.00 90.25 88 THR A CA 1
ATOM 687 C C . THR A 1 88 ? 30.212 16.179 -18.817 1.00 90.25 88 THR A C 1
ATOM 689 O O . THR A 1 88 ? 30.032 15.144 -18.168 1.00 90.25 88 THR A O 1
ATOM 692 N N . ALA A 1 89 ? 29.916 16.251 -20.119 1.00 89.12 89 ALA A N 1
ATOM 693 C CA . ALA A 1 89 ? 29.455 15.095 -20.884 1.00 89.12 89 ALA A CA 1
ATOM 694 C C . ALA A 1 89 ? 30.504 13.971 -20.910 1.00 89.12 89 ALA A C 1
ATOM 696 O O . ALA A 1 89 ? 30.145 12.800 -20.845 1.00 89.12 89 ALA A O 1
ATOM 697 N N . GLU A 1 90 ? 31.792 14.308 -20.984 1.00 89.00 90 GLU A N 1
ATOM 698 C CA . GLU A 1 90 ? 32.887 13.330 -20.997 1.00 89.00 90 GLU A CA 1
ATOM 699 C C . GLU A 1 90 ? 32.961 12.565 -19.670 1.00 89.00 90 GLU A C 1
ATOM 701 O O . GLU A 1 90 ? 32.946 11.335 -19.674 1.00 89.00 90 GLU A O 1
ATOM 706 N N . GLU A 1 91 ? 32.923 13.275 -18.539 1.00 85.44 9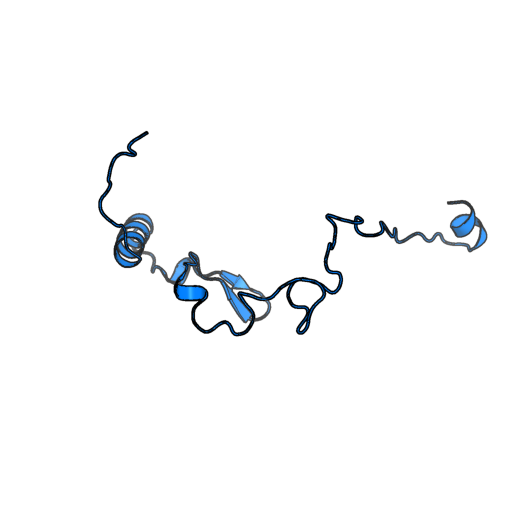1 GLU A N 1
ATOM 707 C CA . GLU A 1 91 ? 32.896 12.660 -17.204 1.00 85.44 91 GLU A CA 1
ATOM 708 C C . GLU A 1 91 ? 31.626 11.832 -16.976 1.00 85.44 91 GLU A C 1
ATOM 710 O O . GLU A 1 91 ? 31.683 10.772 -16.361 1.00 85.44 91 GLU A O 1
ATOM 715 N N . SER A 1 92 ? 30.486 12.278 -17.511 1.00 86.69 92 SER A N 1
ATOM 716 C CA . SER A 1 92 ? 29.222 11.539 -17.419 1.00 86.69 92 SER A CA 1
ATOM 717 C C . SER A 1 92 ? 29.224 10.235 -18.214 1.00 86.69 92 SER A C 1
ATOM 719 O O . SER A 1 92 ? 28.570 9.287 -17.801 1.00 86.69 92 SER A O 1
ATOM 721 N N . ASN A 1 93 ? 29.924 10.184 -19.352 1.00 86.75 93 ASN A N 1
ATOM 722 C CA . ASN A 1 93 ? 30.019 8.979 -20.182 1.00 86.75 93 ASN A CA 1
ATOM 723 C C . ASN A 1 93 ? 31.046 7.967 -19.651 1.00 86.75 93 ASN A C 1
ATOM 725 O O . ASN A 1 93 ? 30.951 6.785 -19.970 1.00 86.75 93 ASN A O 1
ATOM 729 N N . ALA A 1 94 ? 32.051 8.427 -18.901 1.00 85.56 94 ALA A N 1
ATOM 730 C CA . ALA A 1 94 ? 33.091 7.571 -18.329 1.00 85.56 94 ALA A CA 1
ATOM 731 C C . ALA A 1 94 ? 32.659 6.857 -17.033 1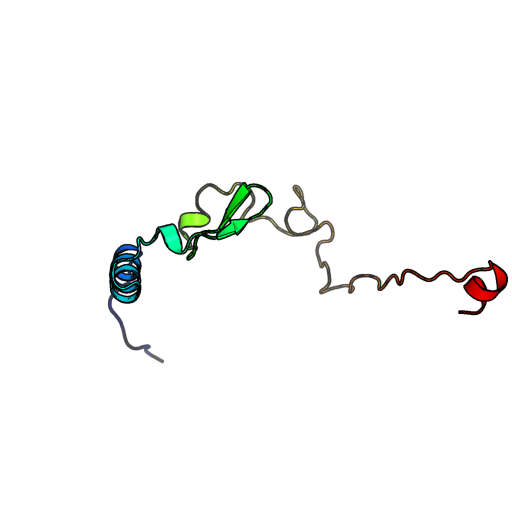.00 85.56 94 ALA A C 1
ATOM 733 O O . ALA A 1 94 ? 33.391 5.990 -16.550 1.00 85.56 94 ALA A O 1
ATOM 734 N N . PHE A 1 95 ? 31.511 7.244 -16.474 1.00 72.62 95 PHE A N 1
ATOM 735 C CA . PHE A 1 95 ? 30.909 6.683 -15.267 1.00 72.62 95 PHE A CA 1
ATOM 736 C C . PHE A 1 95 ? 29.917 5.561 -15.590 1.00 72.62 95 PHE A C 1
ATOM 738 O O . PHE A 1 95 ? 30.008 4.500 -14.932 1.00 72.62 95 PHE A O 1
#

pLDDT: mean 93.27, std 6.07, range [64.88, 98.38]

Foldseek 3Di:
DDDDDDDDDDPVNVLVVQCVVVVPDDLLVCWDQDPVGDTRHNDDDPVNCPPVPPPPDADCDPPRPVHNHRCAVVVPNDDDDDDFDDPDPVVRVVD

Radius of gyration: 23.74 Å; chains: 1; bounding box: 51×50×51 Å

Secondary structure (DSSP, 8-state):
-----PPPP-HHHHHHHHHHHTTT--GGGG-EE-TTS-EE-S---GGGGTT-TTTT--TTSTT-TT-SSTTHHHHSPPPP------SSHHHHH--

Sequence (95 aa):
MSYPKFPPVTLQHWQAAAEKSLRGKPLESLTWHTPDGVDVKPLYTAADLDGLAFADTLPGLEPFVRGPQPTMYAGRPWTIRQYAGFSTAEESNAF